Protein AF-A0A6V7LG00-F1 (afdb_monomer)

Foldseek 3Di:
DWDDWDWDADPNATDIKTWDFDQDPPRDTDPVRTDIDDPVPCPVVNCVVVVDDGDDADPVRNDDDPDDDDDDPPDDDD

Organism: NCBI:txid1563983

Radius of gyration: 15.05 Å; Cα contacts (8 Å, |Δi|>4): 80; chains: 1; bounding box: 36×26×37 Å

Secondary structure (DSSP, 8-state):
-EEEEEEEEETTEEEEEEEE--B-GGG-B-GGG-EEPPGGGS-HHHHHHTT-PPPPPBTTB---------PPTT----

Sequence (78 aa):
IVTGIKLVNIDNVIHIDIQQGELGSFGYVNQSSVQWRPQSEISTEEINKLRKQPFALSYHQRTISLDTLQAEPNHAII

Structure (mmCIF, N/CA/C/O backbone):
data_AF-A0A6V7LG00-F1
#
_entry.id   AF-A0A6V7LG00-F1
#
loop_
_atom_site.group_PDB
_atom_site.id
_atom_site.type_symbol
_atom_site.label_atom_id
_atom_site.label_alt_id
_atom_site.label_comp_id
_atom_site.label_asym_id
_atom_site.label_entity_id
_atom_site.label_seq_id
_atom_site.pdbx_PDB_ins_code
_atom_site.Cartn_x
_atom_site.Cartn_y
_atom_site.Cartn_z
_atom_site.occupancy
_atom_site.B_iso_or_equiv
_atom_site.auth_seq_id
_atom_site.auth_comp_id
_atom_site.auth_asym_id
_atom_site.auth_atom_id
_atom_site.pdbx_PDB_model_num
ATOM 1 N N . ILE A 1 1 ? 7.615 -0.702 -9.148 1.00 82.75 1 ILE A N 1
ATOM 2 C CA . ILE A 1 1 ? 6.241 -0.762 -9.705 1.00 82.75 1 ILE A CA 1
ATOM 3 C C . ILE A 1 1 ? 5.317 -1.463 -8.713 1.00 82.75 1 ILE A C 1
ATOM 5 O O . ILE A 1 1 ? 5.787 -2.342 -7.994 1.00 82.75 1 ILE A O 1
ATOM 9 N N . VAL A 1 2 ? 4.042 -1.066 -8.644 1.00 86.00 2 VAL A N 1
ATOM 10 C CA . VAL A 1 2 ? 3.026 -1.758 -7.831 1.00 86.00 2 VAL A CA 1
ATOM 11 C C . VAL A 1 2 ? 2.579 -3.024 -8.556 1.00 86.00 2 VAL A C 1
ATOM 13 O O . VAL A 1 2 ? 2.266 -2.989 -9.739 1.00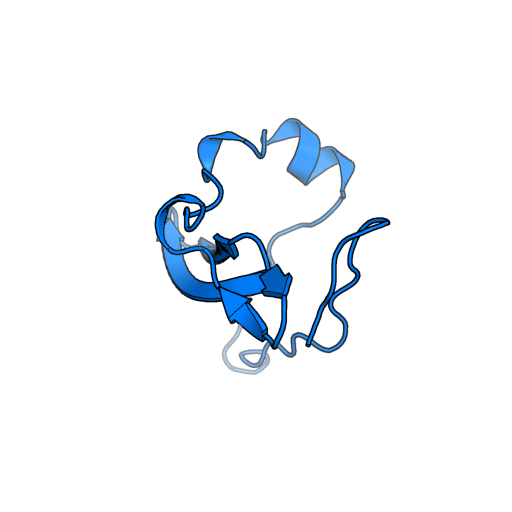 86.00 2 VAL A O 1
ATOM 16 N N . THR A 1 3 ? 2.576 -4.145 -7.843 1.00 89.25 3 THR A N 1
ATOM 17 C CA . THR A 1 3 ? 2.269 -5.481 -8.393 1.00 89.25 3 THR A CA 1
ATOM 18 C C . THR A 1 3 ? 1.050 -6.123 -7.737 1.00 89.25 3 THR A C 1
ATOM 20 O O . THR A 1 3 ? 0.467 -7.048 -8.292 1.00 89.25 3 THR A O 1
ATOM 23 N N . GLY A 1 4 ? 0.620 -5.595 -6.590 1.00 88.56 4 GLY A N 1
ATOM 24 C CA . GLY A 1 4 ? -0.517 -6.102 -5.842 1.00 88.56 4 GLY A CA 1
ATOM 25 C C . GLY A 1 4 ? -0.957 -5.131 -4.754 1.00 88.56 4 GLY A C 1
ATOM 26 O O . GLY A 1 4 ? -0.169 -4.322 -4.256 1.00 88.56 4 GLY A O 1
ATOM 27 N N . ILE A 1 5 ? -2.234 -5.226 -4.393 1.00 87.62 5 ILE A N 1
ATOM 28 C CA . ILE A 1 5 ? -2.859 -4.477 -3.302 1.00 87.62 5 ILE A CA 1
ATOM 29 C C . ILE A 1 5 ? -3.600 -5.480 -2.426 1.00 87.62 5 ILE A C 1
ATOM 31 O O . ILE A 1 5 ? -4.263 -6.386 -2.937 1.00 87.62 5 ILE A O 1
ATOM 35 N N . LYS A 1 6 ? -3.501 -5.320 -1.109 1.00 88.31 6 LYS A N 1
ATOM 36 C CA . LYS A 1 6 ? -4.218 -6.153 -0.141 1.00 88.31 6 LYS A CA 1
ATOM 37 C C . LYS A 1 6 ? -4.806 -5.268 0.947 1.00 88.31 6 LYS A C 1
ATOM 39 O O . LYS A 1 6 ? -4.122 -4.412 1.497 1.00 88.31 6 LYS A O 1
ATOM 44 N N . LEU A 1 7 ? -6.076 -5.501 1.258 1.00 86.94 7 LEU A N 1
ATOM 45 C CA . LEU A 1 7 ? -6.753 -4.860 2.379 1.00 86.94 7 LEU A CA 1
ATOM 46 C C . LEU A 1 7 ? -6.629 -5.758 3.607 1.00 86.94 7 LEU A C 1
ATOM 48 O O . LEU A 1 7 ? -6.973 -6.939 3.541 1.00 86.94 7 LEU A O 1
ATOM 52 N N . VAL A 1 8 ? -6.142 -5.207 4.716 1.00 85.75 8 VAL A N 1
ATOM 53 C CA . VAL A 1 8 ? -5.998 -5.930 5.987 1.00 85.75 8 VAL A CA 1
ATOM 54 C C . VAL A 1 8 ? -6.732 -5.154 7.069 1.00 85.75 8 VAL A C 1
ATOM 56 O O . VAL A 1 8 ? -6.513 -3.958 7.222 1.00 85.75 8 VAL A O 1
ATOM 59 N N . ASN A 1 9 ? -7.618 -5.816 7.808 1.00 84.25 9 ASN A N 1
ATOM 60 C CA . ASN A 1 9 ? -8.286 -5.216 8.959 1.00 84.25 9 ASN A CA 1
ATOM 61 C C . ASN A 1 9 ? -7.537 -5.611 10.235 1.00 84.25 9 ASN A C 1
ATOM 63 O O . ASN A 1 9 ? -7.402 -6.803 10.514 1.00 84.25 9 ASN A O 1
ATOM 67 N N . ILE A 1 10 ? -7.050 -4.616 10.973 1.00 82.44 10 ILE A N 1
ATOM 68 C CA . ILE A 1 10 ? -6.358 -4.779 12.255 1.00 82.44 10 ILE A CA 1
ATOM 69 C C . ILE A 1 10 ? -6.939 -3.735 13.206 1.00 82.44 10 ILE A C 1
ATOM 71 O O . ILE A 1 10 ? -7.013 -2.563 12.852 1.00 82.44 10 ILE A O 1
ATOM 75 N N . ASP A 1 11 ? -7.404 -4.153 14.385 1.00 82.31 11 ASP A N 1
ATOM 76 C CA . ASP A 1 11 ? -7.951 -3.260 15.420 1.00 82.31 11 ASP A CA 1
ATOM 77 C C . ASP A 1 11 ? -9.017 -2.263 14.915 1.00 82.31 11 ASP A C 1
ATOM 79 O O . ASP A 1 11 ? -9.092 -1.116 15.354 1.00 82.31 11 ASP A O 1
ATOM 83 N N . ASN A 1 12 ? -9.884 -2.715 13.998 1.00 79.94 12 ASN A N 1
ATOM 84 C CA . ASN A 1 12 ? -10.925 -1.917 13.331 1.00 79.94 12 ASN A CA 1
ATOM 85 C C . ASN A 1 12 ? -10.404 -0.808 12.401 1.00 79.94 12 ASN A C 1
ATOM 87 O O . ASN A 1 12 ? -11.163 0.081 12.008 1.00 79.94 12 ASN A O 1
ATOM 91 N N . VAL A 1 13 ? -9.138 -0.877 11.998 1.00 79.19 13 VAL A N 1
ATOM 92 C CA . VAL A 1 13 ? -8.533 -0.017 10.981 1.00 79.19 13 VAL A CA 1
ATOM 93 C C . VAL A 1 13 ? -8.272 -0.847 9.725 1.00 79.19 13 VAL A C 1
ATOM 95 O O . VAL A 1 13 ? -7.708 -1.939 9.781 1.00 79.19 13 VAL A O 1
ATOM 98 N N . ILE A 1 14 ? -8.702 -0.336 8.568 1.00 82.94 14 ILE A N 1
ATOM 99 C CA . ILE A 1 14 ? -8.390 -0.944 7.270 1.00 82.94 14 ILE A CA 1
ATOM 100 C C . ILE A 1 14 ? -7.050 -0.388 6.790 1.00 82.94 14 ILE A C 1
ATOM 102 O O . ILE A 1 14 ? -6.929 0.800 6.491 1.00 82.94 14 ILE A O 1
ATOM 106 N N . HIS A 1 15 ? -6.061 -1.266 6.681 1.00 80.69 15 HIS A N 1
ATOM 107 C CA . HIS A 1 15 ? -4.755 -0.999 6.098 1.00 80.69 15 HIS A CA 1
ATOM 108 C C . HIS A 1 15 ? -4.752 -1.379 4.618 1.00 80.69 15 HIS A C 1
ATOM 110 O O . HIS A 1 15 ? -5.336 -2.392 4.222 1.00 80.69 15 HIS A O 1
ATOM 116 N N . ILE A 1 16 ? -4.070 -0.570 3.808 1.00 82.31 16 ILE A N 1
ATOM 117 C CA . ILE A 1 16 ? -3.803 -0.860 2.400 1.00 82.31 16 ILE A CA 1
ATOM 118 C C . ILE A 1 16 ? -2.334 -1.248 2.294 1.00 82.31 16 ILE A C 1
ATOM 120 O O . ILE A 1 16 ? -1.454 -0.387 2.328 1.00 82.31 16 ILE A O 1
ATOM 124 N N . ASP A 1 17 ? -2.079 -2.543 2.165 1.00 85.69 17 ASP A N 1
ATOM 125 C CA . ASP A 1 17 ? -0.743 -3.053 1.896 1.00 85.69 17 ASP A CA 1
ATOM 126 C C . ASP A 1 17 ? -0.470 -2.964 0.396 1.00 85.69 17 ASP A C 1
ATOM 128 O O . ASP A 1 17 ? -1.326 -3.300 -0.432 1.00 85.69 17 ASP A O 1
ATOM 132 N N . ILE A 1 18 ? 0.747 -2.549 0.051 1.00 85.00 18 ILE A N 1
ATOM 133 C CA . ILE A 1 18 ? 1.213 -2.433 -1.329 1.00 85.00 18 ILE A CA 1
ATOM 134 C C . ILE A 1 18 ? 2.336 -3.447 -1.545 1.00 85.00 18 ILE A C 1
ATOM 136 O O . ILE A 1 18 ? 3.313 -3.491 -0.790 1.00 85.00 18 ILE A O 1
ATOM 140 N N . GLN A 1 19 ? 2.195 -4.260 -2.588 1.00 90.19 19 GLN A N 1
ATOM 141 C CA . GLN A 1 19 ? 3.250 -5.135 -3.076 1.00 90.19 19 GLN A CA 1
ATOM 142 C C . GLN A 1 19 ? 4.021 -4.420 -4.177 1.00 90.19 19 GLN A C 1
ATOM 144 O O . GLN A 1 19 ? 3.428 -3.915 -5.136 1.00 90.19 19 GLN A O 1
ATOM 149 N N . GLN A 1 20 ? 5.344 -4.406 -4.068 1.00 89.06 20 GLN A N 1
ATOM 150 C CA . GLN A 1 20 ? 6.213 -3.734 -5.023 1.00 89.06 20 GLN A CA 1
ATOM 151 C C . GLN A 1 20 ? 7.261 -4.683 -5.591 1.00 89.06 20 GLN A C 1
ATOM 153 O O . GLN A 1 20 ? 7.727 -5.587 -4.904 1.00 89.06 20 GLN A O 1
ATOM 158 N N . GLY A 1 21 ? 7.632 -4.442 -6.844 1.00 89.50 21 GLY A N 1
ATOM 159 C CA . GLY A 1 21 ? 8.745 -5.100 -7.519 1.00 89.50 21 GLY A CA 1
ATOM 160 C C . GLY A 1 21 ? 9.526 -4.117 -8.388 1.00 89.50 21 GLY A C 1
ATOM 161 O O . GLY A 1 21 ? 9.080 -2.993 -8.652 1.00 89.50 21 GLY A O 1
ATOM 162 N N . GLU A 1 22 ? 10.697 -4.539 -8.832 1.00 91.31 22 GLU A N 1
ATOM 163 C CA . GLU A 1 22 ? 11.547 -3.825 -9.775 1.00 91.31 22 GLU A CA 1
ATOM 164 C C . GLU A 1 22 ? 10.997 -3.968 -11.200 1.00 91.31 22 GLU A C 1
ATOM 166 O O . GLU A 1 22 ? 10.635 -5.061 -11.651 1.00 91.31 22 GLU A O 1
ATOM 171 N N . LEU A 1 23 ? 10.925 -2.838 -11.906 1.00 88.81 23 LEU A N 1
ATOM 172 C CA . LEU A 1 23 ? 10.561 -2.798 -13.315 1.00 88.81 23 LEU A CA 1
ATOM 173 C C . LEU A 1 23 ? 11.832 -2.965 -14.149 1.00 88.81 23 LEU A C 1
ATOM 175 O O . LEU A 1 23 ? 12.695 -2.091 -14.157 1.00 88.81 23 LEU A O 1
ATOM 179 N N . GLY A 1 24 ? 11.935 -4.092 -14.841 1.00 87.06 24 GLY A N 1
ATOM 180 C CA . GLY A 1 24 ? 13.000 -4.370 -15.789 1.00 87.06 24 GLY A CA 1
ATOM 181 C C . GLY A 1 24 ? 12.752 -3.742 -17.161 1.00 87.06 24 GLY A C 1
ATOM 182 O O . GLY A 1 24 ? 11.751 -3.068 -17.423 1.00 87.06 24 GLY A O 1
ATOM 183 N N . SER A 1 25 ? 13.682 -4.007 -18.078 1.00 87.19 25 SER A N 1
ATOM 184 C CA . SER A 1 25 ? 13.552 -3.583 -19.476 1.00 87.19 25 SER A CA 1
ATOM 185 C C . SER A 1 25 ? 12.302 -4.182 -20.129 1.00 87.19 25 SER A C 1
ATOM 187 O O . SER A 1 25 ? 11.881 -5.290 -19.797 1.00 87.19 25 SER A O 1
ATOM 189 N N . PHE A 1 26 ? 11.716 -3.445 -21.077 1.00 86.75 26 PHE A N 1
ATOM 190 C CA . PHE A 1 26 ? 10.525 -3.853 -21.840 1.00 86.75 26 PHE A CA 1
ATOM 191 C C . PHE A 1 26 ? 9.273 -4.139 -20.992 1.00 86.75 26 PHE A C 1
ATOM 193 O O . PHE A 1 26 ? 8.364 -4.828 -21.446 1.00 86.75 26 PHE A O 1
ATOM 200 N N . GLY A 1 27 ? 9.207 -3.609 -19.768 1.00 82.69 27 GLY A N 1
ATOM 201 C CA . GLY A 1 27 ? 8.03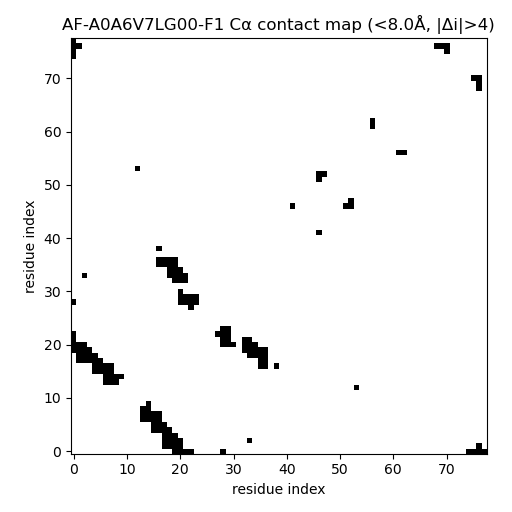5 -3.754 -18.905 1.00 82.69 27 GLY A CA 1
ATOM 202 C C . GLY A 1 27 ? 7.958 -5.085 -18.155 1.00 82.69 27 GLY A C 1
ATOM 203 O O . GLY A 1 27 ? 6.948 -5.351 -17.505 1.00 82.69 27 GLY A O 1
ATOM 204 N N . TYR A 1 28 ? 9.000 -5.922 -18.210 1.00 89.81 28 TYR A N 1
ATOM 205 C CA . TYR A 1 28 ? 9.049 -7.139 -17.402 1.00 89.81 28 TYR A CA 1
ATOM 206 C C . TYR A 1 28 ? 9.212 -6.795 -15.918 1.00 89.81 28 TYR A C 1
ATOM 208 O O . TYR A 1 28 ? 10.074 -6.001 -15.550 1.00 89.81 28 TYR A O 1
ATOM 216 N N . VAL A 1 29 ? 8.418 -7.423 -15.052 1.00 89.88 29 VAL A N 1
ATOM 217 C CA . VAL A 1 29 ? 8.570 -7.296 -13.598 1.00 89.88 29 VAL A CA 1
ATOM 218 C C . VAL A 1 29 ? 9.505 -8.384 -13.099 1.00 89.88 29 VAL A C 1
ATOM 220 O O . VAL A 1 29 ? 9.241 -9.574 -13.288 1.00 89.88 29 VAL A O 1
ATOM 223 N N . ASN A 1 30 ? 10.576 -7.984 -12.416 1.00 92.56 30 ASN A N 1
ATOM 224 C CA . ASN A 1 30 ? 11.503 -8.928 -11.812 1.00 92.56 30 ASN A CA 1
ATOM 225 C C . ASN A 1 30 ? 10.836 -9.661 -10.633 1.00 92.56 30 ASN A C 1
ATOM 227 O O . ASN A 1 30 ? 10.779 -9.142 -9.520 1.00 92.56 30 ASN A O 1
ATOM 231 N N . GLN A 1 31 ? 10.352 -10.883 -10.867 1.00 92.69 31 GLN A N 1
ATOM 232 C CA . GLN A 1 31 ? 9.602 -11.671 -9.880 1.00 92.69 31 GLN A CA 1
ATOM 233 C C . GLN A 1 31 ? 10.366 -11.927 -8.571 1.00 92.69 31 GLN A C 1
ATOM 235 O O . GLN A 1 31 ? 9.741 -12.010 -7.519 1.00 92.69 31 GLN A O 1
ATOM 240 N N . SER A 1 32 ? 11.702 -12.002 -8.592 1.00 94.44 32 SER A N 1
ATOM 241 C CA . SER A 1 32 ? 12.490 -12.210 -7.365 1.00 94.44 32 SER A CA 1
ATOM 242 C C . SER A 1 32 ? 12.548 -10.973 -6.463 1.00 94.44 32 SER A C 1
ATOM 244 O O . SER A 1 32 ? 12.845 -11.093 -5.279 1.00 94.44 32 SER A O 1
ATOM 246 N N . SER A 1 33 ? 12.249 -9.793 -7.011 1.00 91.81 33 SER A N 1
ATOM 247 C CA . SER A 1 33 ? 12.189 -8.527 -6.270 1.00 91.81 33 SER A CA 1
ATOM 248 C C . SER A 1 33 ? 10.803 -8.230 -5.684 1.00 91.81 33 SER A C 1
ATOM 250 O O . SER A 1 33 ? 10.651 -7.264 -4.934 1.00 91.81 33 SER A O 1
ATOM 252 N N . VAL A 1 34 ? 9.789 -9.025 -6.049 1.00 92.56 34 VAL A N 1
ATOM 253 C CA . VAL A 1 34 ? 8.399 -8.796 -5.656 1.00 92.56 34 VAL A CA 1
ATOM 254 C C . VAL A 1 34 ? 8.222 -9.121 -4.180 1.00 92.56 34 VAL A C 1
ATOM 256 O O . VAL A 1 34 ? 8.316 -10.272 -3.759 1.00 92.56 34 VAL A O 1
ATOM 259 N N . GLN A 1 35 ? 7.908 -8.098 -3.395 1.00 91.31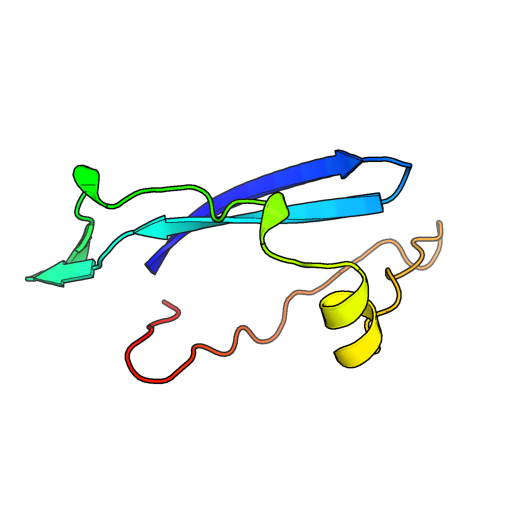 35 GLN A N 1
ATOM 260 C CA . GLN A 1 35 ? 7.694 -8.235 -1.961 1.00 91.31 35 GLN A CA 1
ATOM 261 C C . GLN A 1 35 ? 6.601 -7.291 -1.468 1.00 91.31 35 GLN A C 1
ATOM 263 O O . GLN A 1 35 ? 6.399 -6.192 -1.991 1.00 91.31 35 GLN A O 1
ATOM 268 N N . TRP A 1 36 ? 5.876 -7.738 -0.446 1.00 88.38 36 TRP A N 1
ATOM 269 C CA . TRP A 1 36 ? 5.009 -6.856 0.325 1.00 88.38 36 TRP A CA 1
ATOM 270 C C . TRP A 1 36 ? 5.883 -5.921 1.144 1.00 88.38 36 TRP A C 1
ATOM 272 O O . TRP A 1 36 ? 6.811 -6.387 1.806 1.00 88.38 36 TRP A O 1
ATOM 282 N N . ARG A 1 37 ? 5.582 -4.620 1.130 1.00 76.50 37 ARG A N 1
ATOM 283 C CA . ARG A 1 37 ? 6.244 -3.712 2.063 1.00 76.50 37 ARG A CA 1
ATOM 284 C C . ARG A 1 37 ? 5.839 -4.110 3.494 1.00 76.50 37 ARG A C 1
ATOM 286 O O . ARG A 1 37 ? 4.635 -4.189 3.751 1.00 76.50 37 ARG A O 1
ATOM 293 N N . PRO A 1 38 ? 6.782 -4.407 4.407 1.00 65.19 38 PRO A N 1
ATOM 294 C CA . PRO A 1 38 ? 6.435 -4.875 5.743 1.00 65.19 38 PRO A CA 1
ATOM 295 C C . PRO A 1 38 ? 5.635 -3.810 6.501 1.00 65.19 38 PRO A C 1
ATOM 297 O O . PRO A 1 38 ? 6.079 -2.671 6.631 1.00 65.19 38 PRO A O 1
ATOM 300 N N . GLN A 1 39 ? 4.475 -4.182 7.051 1.00 59.97 39 GLN A N 1
ATOM 301 C CA . GLN A 1 39 ? 3.660 -3.289 7.894 1.00 59.97 39 GLN A CA 1
ATOM 302 C C . GLN A 1 39 ? 4.430 -2.774 9.123 1.00 59.97 39 GLN A C 1
ATOM 304 O O . GLN A 1 39 ? 4.140 -1.694 9.628 1.00 59.97 39 GLN A O 1
ATOM 309 N N . SER A 1 40 ? 5.436 -3.527 9.579 1.00 54.59 40 SER A N 1
ATOM 310 C CA . SER A 1 40 ? 6.285 -3.202 10.728 1.00 54.59 40 SER A CA 1
ATOM 311 C C . SER A 1 40 ? 7.233 -2.018 10.512 1.00 54.59 40 SER A C 1
ATOM 313 O O . SER A 1 40 ? 7.897 -1.612 11.460 1.00 54.59 40 SER A O 1
ATOM 315 N N . GLU A 1 41 ? 7.335 -1.481 9.293 1.00 52.78 41 GLU A N 1
ATOM 316 C CA . GLU A 1 41 ? 8.216 -0.345 8.987 1.00 52.78 41 GLU A CA 1
ATOM 317 C C . GLU A 1 41 ? 7.575 1.022 9.210 1.00 52.78 41 GLU A C 1
ATOM 319 O O . GLU A 1 41 ? 8.281 2.018 9.123 1.00 52.78 41 GLU A O 1
ATOM 324 N N . ILE A 1 42 ? 6.270 1.101 9.484 1.00 55.97 42 ILE A N 1
ATOM 325 C CA . ILE A 1 42 ? 5.637 2.386 9.787 1.00 55.97 42 ILE A CA 1
ATOM 326 C C . ILE A 1 42 ? 5.426 2.449 11.291 1.00 55.97 42 ILE A C 1
ATOM 328 O O . ILE A 1 42 ? 4.438 1.946 11.830 1.00 55.97 42 ILE A O 1
ATOM 332 N N . SER A 1 43 ? 6.385 3.057 11.981 1.00 56.72 43 SER A N 1
ATOM 333 C CA . SER A 1 43 ? 6.250 3.319 13.410 1.00 56.72 43 SER A CA 1
ATOM 334 C C . SER A 1 43 ? 5.023 4.206 13.667 1.00 56.72 43 SER A C 1
ATOM 336 O O . SER A 1 43 ? 4.702 5.106 12.885 1.00 56.72 43 SER A O 1
ATOM 338 N N . THR A 1 44 ? 4.338 4.010 14.796 1.00 58.19 44 THR A N 1
ATOM 339 C CA . THR A 1 44 ? 3.261 4.916 15.238 1.00 58.19 44 THR A CA 1
ATOM 340 C C . THR A 1 44 ? 3.746 6.372 15.287 1.00 58.19 44 THR A C 1
ATOM 342 O O . THR A 1 44 ? 2.976 7.301 15.055 1.00 58.19 44 THR A O 1
ATOM 345 N N . GLU A 1 45 ? 5.044 6.578 15.529 1.00 58.12 45 GLU A N 1
ATOM 346 C CA . GLU A 1 45 ? 5.705 7.878 15.458 1.00 58.12 45 GLU A CA 1
ATOM 347 C C . GLU A 1 45 ? 5.684 8.481 14.049 1.00 58.12 45 GLU A C 1
ATOM 349 O O . GLU A 1 45 ? 5.344 9.653 13.920 1.00 58.12 45 GLU A O 1
ATOM 354 N N . GLU A 1 46 ? 5.959 7.717 12.990 1.00 58.91 46 GLU A N 1
ATOM 355 C CA . GLU A 1 46 ? 5.849 8.185 11.599 1.00 58.91 46 GLU A CA 1
ATOM 356 C C . GLU A 1 46 ? 4.403 8.466 11.186 1.00 58.91 46 GLU A C 1
ATOM 358 O O . GLU A 1 46 ? 4.147 9.480 10.533 1.00 58.91 46 GLU A O 1
ATOM 363 N N . ILE A 1 47 ? 3.445 7.642 11.622 1.00 61.28 47 ILE A N 1
ATOM 364 C CA . ILE A 1 47 ? 2.005 7.894 11.414 1.00 61.28 47 ILE A CA 1
ATOM 365 C C . ILE A 1 47 ? 1.605 9.231 12.058 1.00 61.28 47 ILE A C 1
ATOM 367 O O . ILE A 1 47 ? 0.955 10.071 11.423 1.00 61.28 47 ILE A O 1
ATOM 371 N N . ASN A 1 48 ? 2.058 9.463 13.294 1.00 56.16 48 ASN A N 1
ATOM 372 C CA . ASN A 1 48 ? 1.820 10.702 14.033 1.00 56.16 48 ASN A CA 1
ATOM 373 C C . ASN A 1 48 ? 2.530 11.907 13.392 1.00 56.16 48 ASN A C 1
ATOM 375 O O . ASN A 1 48 ? 1.946 12.992 13.312 1.00 56.16 48 ASN A O 1
ATOM 379 N N . LYS A 1 49 ? 3.752 11.725 12.874 1.00 55.75 49 LYS A N 1
ATOM 380 C CA . LYS A 1 49 ? 4.538 12.762 12.179 1.00 55.75 49 LYS A CA 1
ATOM 381 C C . LYS A 1 49 ? 3.896 13.174 10.852 1.00 55.75 49 LYS A C 1
ATOM 383 O O . LYS A 1 49 ? 3.918 14.352 10.503 1.00 55.75 49 LYS A O 1
ATOM 388 N N . LEU A 1 50 ? 3.265 12.228 10.155 1.00 59.00 50 LEU A N 1
ATOM 389 C CA . LEU A 1 50 ? 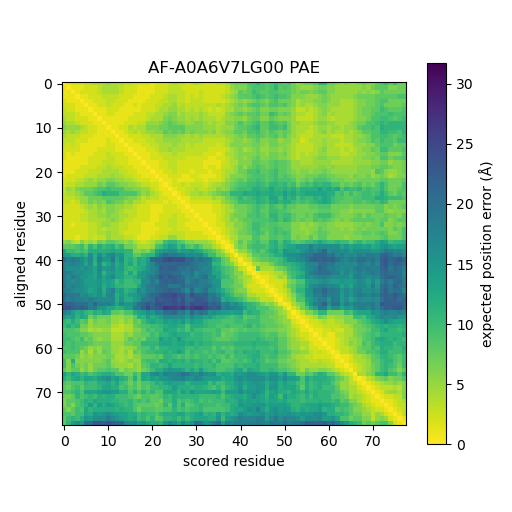2.488 12.467 8.935 1.00 59.00 50 LEU A CA 1
ATOM 390 C C . LEU A 1 50 ? 1.105 13.091 9.207 1.00 59.00 50 LEU A C 1
ATOM 392 O O . LEU A 1 50 ? 0.405 13.426 8.253 1.00 59.00 50 LEU A O 1
ATOM 396 N N . ARG A 1 51 ? 0.698 13.255 10.480 1.00 51.88 51 ARG A N 1
ATOM 397 C CA . ARG A 1 51 ? -0.631 13.747 10.912 1.00 51.88 51 ARG A CA 1
ATOM 398 C C . ARG A 1 51 ? -1.805 13.012 10.245 1.00 51.88 51 ARG A C 1
ATOM 400 O O . ARG A 1 51 ? -2.899 13.565 10.140 1.00 51.88 51 ARG A O 1
ATOM 407 N N . LYS A 1 52 ? -1.603 11.775 9.784 1.00 58.31 52 LYS A N 1
ATOM 408 C CA . LYS A 1 52 ? -2.648 10.990 9.121 1.00 58.31 52 LYS A CA 1
ATOM 409 C C . LYS A 1 52 ? -3.423 10.222 10.181 1.00 58.31 52 LYS A C 1
ATOM 411 O O . LYS A 1 52 ? -3.084 9.091 10.508 1.00 58.31 52 LYS A O 1
ATOM 416 N N . GLN A 1 53 ? -4.456 10.850 10.737 1.00 62.81 53 GLN A N 1
ATOM 417 C CA . GLN A 1 53 ? -5.474 10.083 11.450 1.00 62.81 53 GLN A CA 1
ATOM 418 C C . GLN A 1 53 ? -6.148 9.120 10.459 1.00 62.81 53 GLN A C 1
ATOM 420 O O . GLN A 1 53 ? -6.365 9.506 9.304 1.00 62.81 53 GLN A O 1
ATOM 425 N N . PRO A 1 54 ? -6.479 7.885 10.873 1.00 65.25 54 PRO A N 1
ATOM 426 C CA . PRO A 1 54 ? -7.310 7.005 10.066 1.00 65.25 54 PRO A CA 1
ATOM 427 C C . PRO A 1 54 ? -8.611 7.719 9.690 1.00 65.25 54 PRO A C 1
ATOM 429 O O . PRO A 1 54 ? -9.238 8.367 10.529 1.00 65.25 54 PRO A O 1
ATOM 432 N N . PHE A 1 55 ? -9.027 7.606 8.430 1.00 74.62 55 PHE A N 1
ATOM 433 C CA . PHE A 1 55 ? -10.313 8.147 8.003 1.00 74.62 55 PHE A CA 1
ATOM 434 C C . PHE A 1 55 ? -11.434 7.278 8.575 1.00 74.62 55 PHE A C 1
ATOM 436 O O . PHE A 1 55 ? -11.543 6.096 8.247 1.00 74.62 55 PHE A O 1
ATOM 443 N N . ALA A 1 56 ? -12.269 7.863 9.433 1.00 81.25 56 ALA A N 1
ATOM 444 C CA . ALA A 1 56 ? -13.432 7.177 9.974 1.00 81.25 56 ALA A CA 1
ATOM 445 C C . ALA A 1 56 ? -14.491 7.008 8.877 1.00 81.25 56 ALA A C 1
ATOM 447 O O . ALA A 1 56 ? -14.990 7.987 8.321 1.00 81.25 56 ALA A O 1
ATOM 448 N N . LEU A 1 57 ? -14.846 5.759 8.579 1.00 81.38 57 LEU A N 1
ATOM 449 C CA . LEU A 1 57 ? -15.938 5.449 7.665 1.00 81.38 57 LEU A CA 1
ATOM 450 C C . LEU A 1 57 ? -17.270 5.519 8.411 1.00 81.38 57 LEU A C 1
ATOM 452 O O . LEU A 1 57 ? -17.420 4.964 9.498 1.00 81.38 57 LEU A O 1
ATOM 456 N N . SER A 1 58 ? -18.260 6.165 7.803 1.00 85.81 58 SER A N 1
ATOM 457 C CA . SER A 1 58 ? -19.646 6.153 8.278 1.00 85.81 58 SER A CA 1
ATOM 458 C C . SER A 1 58 ? -20.570 5.672 7.168 1.00 85.81 58 SER A C 1
ATOM 460 O O . SER A 1 58 ? -20.188 5.634 6.000 1.00 85.81 58 SER A O 1
ATOM 462 N N . TYR A 1 59 ? -21.816 5.335 7.500 1.00 86.00 59 TYR A N 1
ATOM 463 C CA . TYR A 1 59 ? -22.794 4.917 6.491 1.00 86.00 59 TYR A CA 1
ATOM 464 C C . TYR A 1 59 ? -22.936 5.937 5.345 1.00 86.00 59 TYR A C 1
ATOM 466 O O . TYR A 1 59 ? -23.050 5.557 4.180 1.00 86.00 59 TYR A O 1
ATOM 474 N N . HIS A 1 60 ? -22.862 7.230 5.672 1.00 88.88 60 HIS A N 1
ATOM 475 C CA . HIS A 1 60 ? -22.964 8.330 4.712 1.00 88.88 60 HIS A CA 1
ATOM 476 C C . HIS A 1 60 ? -21.625 8.695 4.049 1.00 88.88 60 HIS A C 1
ATOM 478 O O . HIS A 1 60 ? -21.619 9.390 3.037 1.00 88.88 60 HIS A O 1
ATOM 484 N N . GLN A 1 61 ? -20.497 8.222 4.587 1.00 82.38 61 GLN A N 1
ATOM 485 C CA . GLN A 1 61 ? -19.142 8.497 4.102 1.00 82.38 61 GLN A CA 1
ATOM 486 C C . GLN A 1 61 ? -18.334 7.193 4.076 1.00 82.38 61 GLN A C 1
ATOM 488 O O . GLN A 1 61 ? -17.491 6.940 4.933 1.00 82.38 61 GLN A O 1
ATOM 493 N N . ARG A 1 62 ? -18.651 6.337 3.099 1.00 82.88 62 ARG A N 1
ATOM 494 C CA . ARG A 1 62 ? -18.083 4.982 2.942 1.00 82.88 62 ARG A CA 1
ATOM 495 C C . ARG A 1 62 ? -17.241 4.791 1.679 1.00 82.88 62 ARG A C 1
ATOM 497 O O . ARG A 1 62 ? -16.849 3.672 1.370 1.00 82.88 62 ARG A O 1
ATOM 504 N N . THR A 1 63 ? -17.000 5.871 0.941 1.00 82.31 63 THR A N 1
ATOM 505 C CA . THR A 1 63 ? -16.206 5.855 -0.290 1.00 82.31 63 THR A CA 1
ATOM 506 C C . THR A 1 63 ? -14.867 6.516 -0.019 1.00 82.31 63 THR A C 1
ATOM 508 O O . THR A 1 63 ? -14.821 7.666 0.410 1.00 82.31 63 THR A O 1
ATOM 511 N N . ILE A 1 64 ? -13.787 5.796 -0.301 1.00 77.31 64 ILE A N 1
ATOM 512 C CA . ILE A 1 64 ? -12.428 6.334 -0.326 1.00 77.31 64 ILE A CA 1
ATOM 513 C C . ILE A 1 64 ? -11.998 6.354 -1.790 1.00 77.31 64 ILE A C 1
ATOM 515 O O . ILE A 1 64 ? -12.072 5.325 -2.460 1.00 77.31 64 ILE A O 1
ATOM 519 N N . SER A 1 65 ? -11.559 7.514 -2.275 1.00 76.44 65 SER A N 1
ATOM 520 C CA . SER A 1 65 ? -10.893 7.630 -3.572 1.00 76.44 65 SER A CA 1
ATOM 521 C C . SER A 1 65 ? -9.400 7.826 -3.344 1.00 7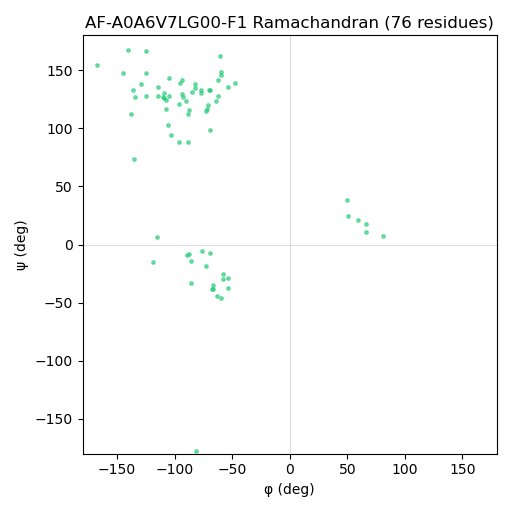6.44 65 SER A C 1
ATOM 523 O O . SER A 1 65 ? -8.997 8.698 -2.573 1.00 76.44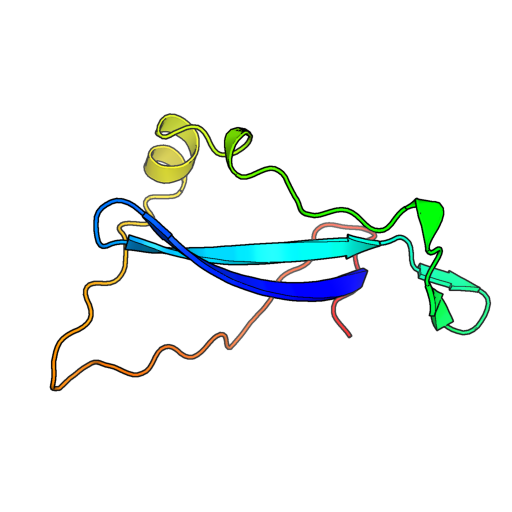 65 SER A O 1
ATOM 525 N N . LEU A 1 66 ? -8.583 7.006 -3.998 1.00 71.88 66 LEU A N 1
ATOM 526 C CA . LEU A 1 66 ? -7.136 7.186 -4.057 1.00 71.88 66 LEU A CA 1
ATOM 527 C C . LEU A 1 66 ? -6.823 7.924 -5.356 1.00 71.88 66 LEU A C 1
ATOM 529 O O . LEU A 1 66 ? -6.633 7.300 -6.393 1.00 71.88 66 LEU A O 1
ATOM 533 N N . ASP A 1 67 ? -6.842 9.253 -5.299 1.00 65.44 67 ASP A N 1
ATOM 534 C CA . ASP A 1 67 ? -6.823 10.086 -6.509 1.00 65.44 67 ASP A CA 1
ATOM 535 C C . ASP A 1 67 ? -5.407 10.361 -7.028 1.00 65.44 67 ASP A C 1
ATOM 537 O O . ASP A 1 67 ? -5.169 10.497 -8.225 1.00 65.44 67 ASP A O 1
ATOM 541 N N . THR A 1 68 ? -4.427 10.460 -6.126 1.00 66.50 68 THR A N 1
ATOM 542 C CA . THR A 1 68 ? -3.044 10.758 -6.5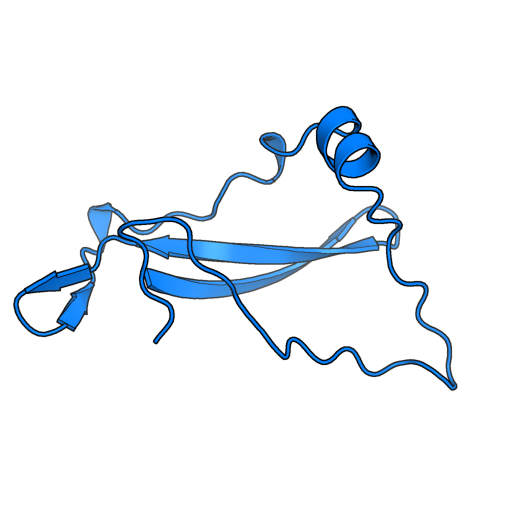04 1.00 66.50 68 THR A CA 1
ATOM 543 C C . THR A 1 68 ? -2.087 9.894 -5.711 1.00 66.50 68 THR A C 1
ATOM 545 O O . THR A 1 68 ? -1.919 10.051 -4.501 1.00 66.50 68 THR A O 1
ATOM 548 N N . LEU A 1 69 ? -1.428 8.985 -6.418 1.00 65.94 69 LEU A N 1
ATOM 549 C CA . LEU A 1 69 ? -0.214 8.357 -5.935 1.00 65.94 69 LEU A CA 1
ATOM 550 C C . LEU A 1 69 ? 0.942 9.297 -6.311 1.00 65.94 69 LEU A C 1
ATOM 552 O O . LEU A 1 69 ? 1.018 9.773 -7.442 1.00 65.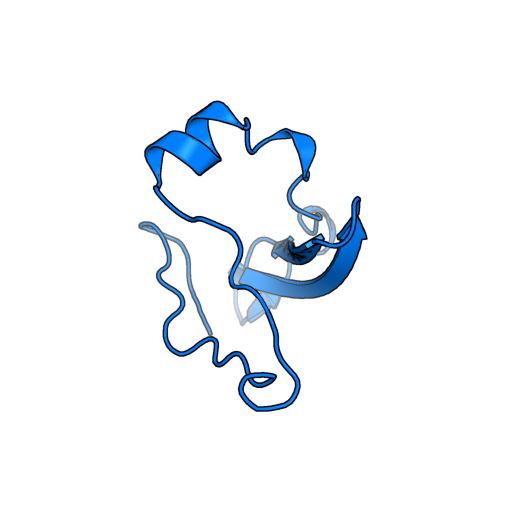94 69 LEU A O 1
ATOM 556 N N . GLN A 1 70 ? 1.820 9.598 -5.358 1.00 69.50 70 GLN A N 1
ATOM 557 C CA . GLN A 1 70 ? 3.087 10.279 -5.622 1.00 69.50 70 GLN A CA 1
ATOM 558 C C . GLN A 1 70 ? 4.210 9.280 -5.393 1.00 69.50 70 GLN A C 1
ATOM 560 O O . GLN A 1 70 ? 4.264 8.618 -4.357 1.00 69.50 70 GLN A O 1
ATOM 565 N N . ALA A 1 71 ? 5.066 9.143 -6.397 1.00 65.88 71 ALA A N 1
ATOM 566 C CA . ALA A 1 71 ? 6.253 8.317 -6.328 1.00 65.88 71 ALA A CA 1
ATOM 567 C C . ALA A 1 71 ? 7.438 9.202 -5.942 1.00 65.88 71 ALA A C 1
ATOM 569 O O . ALA A 1 71 ? 7.583 10.313 -6.452 1.00 65.88 71 ALA A O 1
ATOM 570 N N . GLU A 1 72 ? 8.295 8.685 -5.068 1.00 74.06 72 GLU A N 1
ATOM 571 C CA . GLU A 1 72 ? 9.611 9.267 -4.819 1.00 74.06 72 GLU A CA 1
ATOM 572 C C . GLU A 1 72 ? 10.458 9.262 -6.106 1.00 74.06 72 GLU A C 1
ATOM 574 O O . GLU A 1 72 ? 10.171 8.495 -7.037 1.00 74.06 72 GLU A O 1
ATOM 579 N N . PRO A 1 73 ? 11.532 10.067 -6.187 1.00 71.62 73 PRO A N 1
ATOM 580 C CA . PRO A 1 73 ? 12.441 10.041 -7.327 1.00 71.62 73 PRO A CA 1
ATOM 581 C C . PRO A 1 73 ? 12.857 8.608 -7.700 1.00 71.62 73 PRO A C 1
ATOM 583 O O . PRO A 1 73 ? 13.107 7.769 -6.832 1.00 71.62 73 PRO A O 1
ATOM 586 N N . ASN A 1 74 ? 12.915 8.326 -9.004 1.00 69.94 74 ASN A N 1
ATOM 587 C CA . ASN A 1 74 ? 13.201 7.003 -9.583 1.00 69.94 74 ASN A CA 1
ATOM 588 C C . ASN A 1 74 ? 12.142 5.912 -9.328 1.00 69.94 74 ASN A C 1
ATOM 590 O O . ASN A 1 74 ? 12.386 4.747 -9.639 1.00 69.94 74 ASN A O 1
ATOM 594 N N . HIS A 1 75 ? 10.962 6.264 -8.817 1.00 66.38 75 HIS A N 1
ATOM 595 C CA . HIS A 1 75 ? 9.814 5.363 -8.754 1.00 66.38 75 HIS A CA 1
ATOM 596 C C . HIS A 1 75 ? 8.793 5.754 -9.828 1.00 66.38 75 HIS A C 1
ATOM 598 O O . HIS A 1 75 ? 8.593 6.930 -10.123 1.00 66.38 75 HIS A O 1
ATOM 604 N N . ALA A 1 76 ? 8.146 4.757 -10.427 1.00 62.94 76 ALA A N 1
ATOM 605 C CA . ALA A 1 76 ? 7.096 4.963 -11.417 1.00 62.94 76 ALA A CA 1
ATOM 606 C C . ALA A 1 76 ? 5.756 4.459 -10.876 1.00 62.94 76 ALA A C 1
ATOM 608 O O . ALA A 1 76 ? 5.676 3.359 -10.315 1.00 62.94 7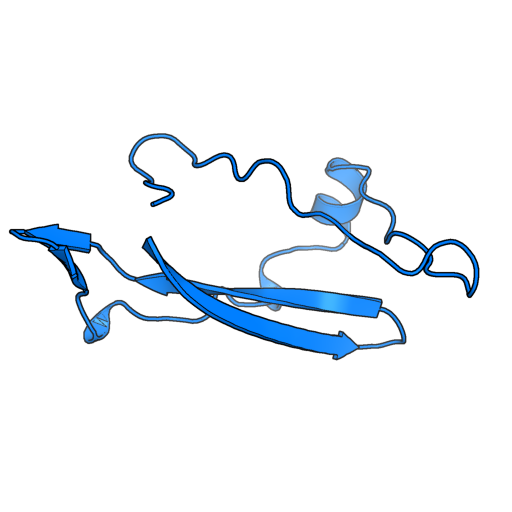6 ALA A O 1
ATOM 609 N N . ILE A 1 77 ? 4.723 5.273 -11.083 1.00 60.03 77 ILE A N 1
ATOM 610 C CA . ILE A 1 77 ? 3.316 4.907 -10.936 1.00 60.03 77 ILE A CA 1
ATOM 611 C C . ILE A 1 77 ? 2.781 4.831 -12.359 1.00 60.03 77 ILE A C 1
ATOM 613 O O . ILE A 1 77 ? 2.836 5.826 -13.081 1.00 60.03 77 ILE A O 1
ATOM 617 N N . ILE A 1 78 ? 2.356 3.644 -12.771 1.00 57.31 78 ILE A N 1
ATOM 618 C CA . ILE A 1 78 ? 1.840 3.357 -14.111 1.00 57.31 78 ILE A CA 1
ATOM 619 C C . ILE A 1 78 ? 0.503 2.656 -13.927 1.00 57.31 78 ILE A C 1
ATOM 621 O O . ILE A 1 78 ? 0.444 1.803 -13.010 1.00 57.31 78 ILE A O 1
#

Solvent-accessible surface area (backbone atoms only — not comparable to full-atom values): 5297 Å² total; per-residue (Å²): 63,82,76,46,77,46,82,44,80,53,97,92,40,82,43,80,46,50,23,37,26,48,71,46,79,95,76,41,66,42,70,91,56,53,42,66,63,65,77,86,74,64,47,72,66,55,44,58,73,67,66,60,71,81,83,82,72,41,96,93,49,73,80,85,81,89,87,76,88,83,61,60,93,97,50,63,87,130

pLDDT: mean 76.54, std 12.65, range [51.88, 94.44]

Mean predicted aligned error: 8.38 Å

=== Feature glossary ===
The record interleaves many kinds of information about one protein. Here is each kind framed as the question it answers.

Q: What are the backbone torsion angles?
A: φ (phi) and ψ (psi) are the two rotatable backbone dihedrals per residue: φ is the C(i-1)–N–Cα–C torsion, ψ is the N–Cα–C–N(i+1) torsion, both in degrees on (−180°, 180°]. α-helical residues cluster near (−60°, −45°); β-strand residues near (−120°, +130°). A Ramachandran plot is simply a scatter of (φ, ψ) for every residue.

Q: What is the amino-acid chain?
A: This is the polypeptide sequence — one letter per residue, N-terminus first. Length ranges from a few dozen residues for small domains to over a thousand for large multi-domain proteins.

Q: How mobile is each atom in the crystal?
A: For experimental (PDB) structures, the B-factor (temperature factor) quantifies the positional spread of each atom in the crystal — a combination of thermal vibration and static disorder — in units of Å². High B-factors mark flexible loops or poorly resolved regions; low B-factors mark the rigid, well-ordered core.

Q: Are the domains correctly placed relative to each other?
A: Predicted Aligned Error (PAE) is an AlphaFold confidence matrix: entry (i, j) is the expected error in the position of residue j, in ångströms, when the prediction is superimposed on the true structure at residue i. Low PAE within a block of residues means that block is internally rigid and well-predicted; high PAE between two blocks means their relative placement is uncertain even if each block individually is confident.

Q: How confident is the AlphaFold model at each residue?
A: pLDDT is the predicted lDDT-Cα score: AlphaFold's confidence that the local environment of each residue (all inter-atomic distances within 15 Å) is correctly placed. It is a per-residue number between 0 and 100, with higher meaning more reliable.

Q: What family and function is it annotated with?
A: Functional annotations link the protein to curated databases. InterPro entries identify conserved domains and families by matching the sequence against member-database signatures (Pfam, PROSITE, CDD, …). Gene Ontology (GO) terms describe molecular function, biological process, and cellular component in a controlled vocabulary. CATH places the structure in a hierarchical fold classification (Class/Architecture/Topology/Homologous-superfamily). The organism is the source species.

Q: How big and how compact is the whole molecule?
A: Three whole-structure scalars: the radius of gyration (RMS distance of Cα from centroid, in Å), the count of Cα–Cα contacts (pairs closer than 8 Å and separated by more than four residues in sequence — i.e. tertiary, not local, contacts), and the bounding-box dimensions. Together they distinguish compact globular folds from extended fibres or disordered chains.

Q: What known structures does this most resemble?
A: The Foldseek neighbor list gives the closest experimentally determined structures in the PDB, ranked by structural alignment. TM-score near 1 means near-identical fold; near 0.3 means only rough topology match. This is how one finds what a novel AlphaFold prediction most resembles in the solved-structure universe.

Q: Which residues are buried vs exposed?
A: SASA measures how much of the protein is reachable by solvent. It is computed by rolling a water-sized probe over the atomic surface and summing the exposed area (Å²). Per-residue SASA distinguishes core (buried, low SASA) from surface (exposed, high SASA) residues; total SASA is a whole-molecule size measure.

Q: Which residues are in helices, strands, or loops?
A: Eight-state secondary structure (DSSP): H is the canonical α-helix, G the tighter 3₁₀-helix, I the wider π-helix; E/B are β-structure, T and S are turns and bends, and '-' is everything else. DSSP derives these from the pattern of main-chain N–H···O=C hydrogen bonds, not from the sequence.

Q: Where is each backbone atom in 3D?
A: Structure coordinates are given as an mmCIF _atom_site loop: one row per atom with element, residue name, chain id, sequence number, and x/y/z position in Å. Only the four main-chain atoms per residue are included here; side chains are omitted to keep the record compact.

Q: What if only a Cα trace is available?
A: Three-state secondary structure (P-SEA) collapses the eight DSSP classes into helix (a), strand (b), and coil (c). P-SEA assigns these from Cα geometry alone — distances and angles — without requiring backbone oxygens, so it works on any Cα trace.

Q: What do the rendered images show?
A: The six renders are orthographic views along the three Cartesian axes in both directions. Representation (cartoon, sticks, or surface) and color scheme (sequence-rainbow or by-chain) vary across proteins so the training set covers all the common visualization conventions.

Q: What does the local fold look like, residue by residue?
A: Foldseek's 3Di representation compresses backbone geometry into a per-residue letter drawn from a learned twenty-state alphabet. It captures the tertiary interaction pattern around each residue — which residues are packed against it in space, regardless of where they are in sequence.

Q: What do the diagnostic plots show?
A: The contact map is a binary N×N matrix image: pixel (i, j) is dark where Cα_i and Cα_j are within 8 Å and |i−j|>4. Because the |i−j|>4 filter removes local helical contacts, off-diagonal stripes parallel to the main diagonal indicate parallel β-sheets; stripes perpendicular to it indicate antiparallel β-sheets. The Ramachandran plot scatters every residue's (φ, ψ) pair against the sterically allowed regions. The PAE heatmap renders the predicted-aligned-error matrix.